Protein AF-A0A355PI79-F1 (afdb_monomer_lite)

Structure (mmCIF, N/CA/C/O backbone):
data_AF-A0A355PI79-F1
#
_entry.id   AF-A0A355PI79-F1
#
loop_
_atom_site.group_PDB
_atom_site.id
_atom_site.type_symbol
_atom_site.label_atom_id
_atom_site.label_alt_id
_atom_site.label_comp_id
_atom_site.label_asym_id
_atom_site.label_entity_id
_atom_site.label_seq_id
_atom_site.pdbx_PDB_ins_code
_atom_site.Cartn_x
_atom_site.Cartn_y
_atom_site.Cartn_z
_atom_site.occupancy
_atom_site.B_iso_or_equiv
_atom_site.auth_seq_id
_atom_site.auth_comp_id
_atom_site.auth_asym_id
_atom_site.auth_atom_id
_atom_site.pdbx_PDB_model_num
ATOM 1 N N . HIS A 1 1 ? -0.669 4.765 -17.826 1.00 48.38 1 HIS A N 1
ATOM 2 C CA . HIS A 1 1 ? 0.143 5.247 -16.691 1.00 48.38 1 HIS A CA 1
ATOM 3 C C . HIS A 1 1 ? -0.726 5.348 -15.443 1.00 48.38 1 HIS A C 1
ATOM 5 O O . HIS A 1 1 ? -1.063 6.437 -15.004 1.00 48.38 1 HIS A O 1
ATOM 11 N N . ALA A 1 2 ? -1.190 4.214 -14.914 1.00 50.12 2 ALA A N 1
ATOM 12 C CA . ALA A 1 2 ? -1.837 4.209 -13.607 1.00 50.12 2 ALA A CA 1
ATOM 13 C C . ALA A 1 2 ? -0.715 4.128 -12.572 1.00 50.12 2 ALA A C 1
ATOM 15 O O . ALA A 1 2 ? -0.245 3.042 -12.242 1.00 50.12 2 ALA A O 1
ATOM 16 N N . ASP A 1 3 ? -0.212 5.287 -12.158 1.00 69.81 3 ASP A N 1
ATOM 17 C CA . ASP A 1 3 ? 0.822 5.371 -11.139 1.00 69.81 3 ASP A CA 1
ATOM 18 C C . ASP A 1 3 ? 0.342 4.742 -9.829 1.00 69.81 3 ASP A C 1
ATOM 20 O O . ASP A 1 3 ? -0.837 4.799 -9.472 1.00 69.81 3 ASP A O 1
ATOM 24 N N . GLN A 1 4 ? 1.277 4.145 -9.095 1.00 65.75 4 GLN A N 1
ATOM 25 C CA . GLN A 1 4 ? 1.052 3.473 -7.810 1.00 65.75 4 GLN A CA 1
ATOM 26 C C . GLN A 1 4 ? 0.180 4.283 -6.839 1.00 65.75 4 GLN A C 1
ATOM 28 O O . GLN A 1 4 ? -0.645 3.721 -6.116 1.00 65.75 4 GLN A O 1
ATOM 33 N N . ALA A 1 5 ? 0.333 5.610 -6.854 1.00 70.44 5 ALA A N 1
ATOM 34 C CA . ALA A 1 5 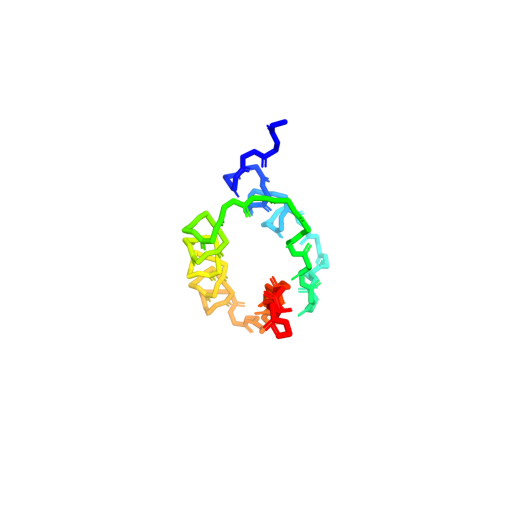? -0.456 6.541 -6.055 1.00 70.44 5 ALA A CA 1
ATOM 35 C C . ALA A 1 5 ? -1.957 6.494 -6.391 1.00 70.44 5 ALA A C 1
ATOM 37 O O . ALA A 1 5 ? -2.794 6.522 -5.488 1.00 70.44 5 ALA A O 1
ATOM 38 N N . GLY A 1 6 ? -2.306 6.358 -7.673 1.00 75.69 6 GLY A N 1
ATOM 39 C CA . GLY A 1 6 ? -3.688 6.202 -8.118 1.00 75.69 6 GLY A CA 1
ATOM 40 C C . GLY A 1 6 ? -4.300 4.901 -7.607 1.00 75.69 6 GLY A C 1
ATOM 41 O O . GLY A 1 6 ? -5.431 4.903 -7.126 1.00 75.69 6 GLY A O 1
ATOM 42 N N . LEU A 1 7 ? -3.530 3.807 -7.615 1.00 77.06 7 LEU A N 1
ATOM 43 C CA . LEU A 1 7 ? -3.999 2.507 -7.129 1.00 77.06 7 LEU A CA 1
ATOM 44 C C . LEU A 1 7 ? -4.188 2.494 -5.603 1.00 77.06 7 LEU A C 1
ATOM 46 O O . LEU A 1 7 ? -5.186 1.967 -5.113 1.00 77.06 7 LEU A O 1
ATOM 50 N N . LEU A 1 8 ? -3.288 3.143 -4.853 1.00 78.88 8 LEU A N 1
ATOM 51 C CA . LEU A 1 8 ? -3.434 3.359 -3.407 1.00 78.88 8 LEU A CA 1
ATOM 52 C C . LEU A 1 8 ? -4.706 4.148 -3.075 1.00 78.88 8 LEU A C 1
ATOM 54 O O . LEU A 1 8 ? -5.454 3.759 -2.176 1.00 78.88 8 LEU A O 1
ATOM 58 N N . GLY A 1 9 ? -4.971 5.232 -3.811 1.00 78.88 9 GLY A N 1
ATOM 59 C CA . GLY A 1 9 ? -6.191 6.025 -3.657 1.00 78.88 9 GLY A CA 1
ATOM 60 C C . GLY A 1 9 ? -7.451 5.212 -3.951 1.00 78.88 9 GLY A C 1
ATOM 61 O O . GLY A 1 9 ? -8.415 5.266 -3.188 1.00 78.88 9 GLY A O 1
ATOM 62 N N . PHE A 1 10 ? -7.406 4.389 -5.000 1.00 80.50 10 PHE A N 1
ATOM 63 C CA . PHE A 1 10 ? -8.513 3.522 -5.396 1.00 80.50 10 PHE A CA 1
ATOM 64 C C . PHE A 1 10 ? -8.856 2.496 -4.312 1.00 80.50 10 PHE A C 1
ATOM 66 O O . PHE A 1 10 ? -10.008 2.386 -3.898 1.00 80.50 10 PHE A O 1
ATOM 73 N N . VAL A 1 11 ? -7.844 1.796 -3.786 1.00 79.38 11 VAL A N 1
ATOM 74 C CA . VAL A 1 11 ? -8.013 0.821 -2.697 1.00 79.38 11 VAL A CA 1
ATOM 75 C C . VAL A 1 11 ? -8.533 1.500 -1.429 1.00 79.38 11 VAL A C 1
ATOM 77 O O . VAL A 1 11 ? -9.398 0.951 -0.751 1.00 79.38 11 VAL A O 1
ATOM 80 N N . LYS A 1 12 ? -8.068 2.720 -1.135 1.00 79.88 12 LYS A N 1
ATOM 81 C CA . LYS A 1 12 ? -8.538 3.501 0.015 1.00 79.88 12 LYS A CA 1
ATOM 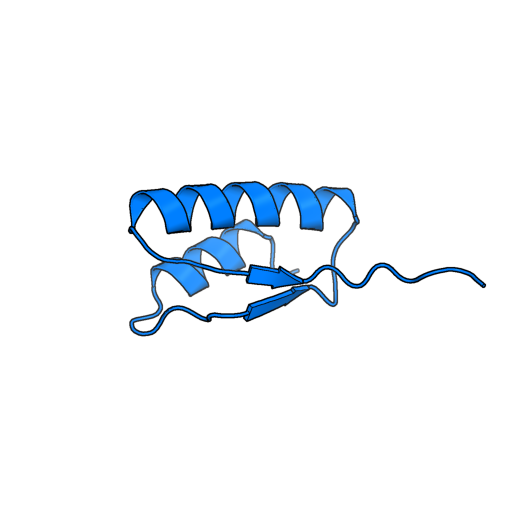82 C C . LYS A 1 12 ? -10.003 3.936 -0.123 1.00 79.88 12 LYS A C 1
ATOM 84 O O . LYS A 1 12 ? -10.716 3.955 0.877 1.00 79.88 12 LYS A O 1
ATOM 89 N N . GLN A 1 13 ? -10.456 4.287 -1.329 1.00 82.81 13 GLN A N 1
ATOM 90 C CA . GLN A 1 13 ? -11.853 4.661 -1.588 1.00 82.81 13 GLN A CA 1
ATOM 91 C C . GLN A 1 13 ? -12.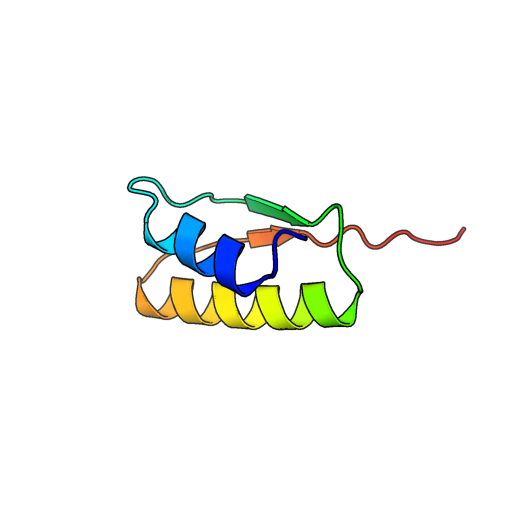806 3.465 -1.703 1.00 82.81 13 GLN A C 1
ATOM 93 O O . GLN A 1 13 ? -14.024 3.646 -1.639 1.00 82.81 13 GLN A O 1
ATOM 98 N N . MET A 1 14 ? -12.294 2.244 -1.860 1.00 81.56 14 MET A N 1
ATOM 99 C CA . MET A 1 14 ? -13.135 1.058 -1.954 1.00 81.56 14 MET A CA 1
ATOM 100 C C . MET A 1 14 ? -13.800 0.730 -0.613 1.00 81.56 14 MET A C 1
ATOM 102 O O . MET A 1 14 ? -13.152 0.458 0.398 1.00 81.56 14 MET A O 1
ATOM 106 N N . ARG A 1 15 ? -15.136 0.659 -0.631 1.00 79.94 15 ARG A N 1
ATOM 107 C CA . ARG A 1 15 ? -15.948 0.205 0.510 1.00 79.94 15 ARG A CA 1
ATOM 108 C C . ARG A 1 15 ? -15.649 -1.252 0.888 1.00 79.94 15 ARG A C 1
ATOM 110 O O . ARG A 1 15 ? -15.690 -1.604 2.064 1.00 79.94 15 ARG A O 1
ATOM 117 N N . HIS A 1 16 ? -15.293 -2.079 -0.097 1.00 80.25 16 HIS A N 1
ATOM 118 C CA . HIS A 1 16 ? -14.799 -3.441 0.093 1.00 80.25 16 HIS A CA 1
ATOM 119 C C . HIS A 1 16 ? -13.346 -3.538 -0.355 1.00 80.25 16 HIS A C 1
ATOM 121 O O . HIS A 1 16 ? -13.044 -3.460 -1.541 1.00 80.25 16 HIS A O 1
ATOM 127 N N . TRP A 1 17 ? -12.452 -3.730 0.611 1.00 82.50 17 TRP A N 1
ATOM 128 C CA . TRP A 1 17 ? -11.029 -3.855 0.333 1.00 82.50 17 TRP A CA 1
ATOM 129 C C . TRP A 1 17 ? -10.734 -5.169 -0.397 1.00 82.50 17 TRP A C 1
ATOM 131 O O . TRP A 1 17 ? -11.215 -6.223 0.038 1.00 82.50 17 TRP A O 1
ATOM 141 N N . PRO A 1 18 ? -9.927 -5.137 -1.468 1.00 80.38 18 PRO A N 1
ATOM 142 C CA . PRO A 1 18 ? -9.494 -6.348 -2.141 1.00 80.38 18 PRO A CA 1
ATOM 143 C C . PRO A 1 18 ? -8.591 -7.169 -1.212 1.00 80.38 18 PRO A C 1
ATOM 145 O O . PRO A 1 18 ? -7.675 -6.642 -0.583 1.00 80.38 18 PRO A O 1
ATOM 148 N N . ARG A 1 19 ? -8.831 -8.484 -1.139 1.00 82.31 19 ARG A N 1
ATOM 149 C CA . ARG A 1 19 ? -7.946 -9.417 -0.416 1.00 82.31 19 ARG A CA 1
ATOM 150 C C . ARG A 1 19 ? -6.632 -9.664 -1.152 1.00 82.31 19 ARG A C 1
ATOM 152 O O . ARG A 1 19 ? -5.619 -9.897 -0.497 1.00 82.31 19 ARG A O 1
ATOM 159 N N . SER A 1 20 ? -6.660 -9.600 -2.483 1.00 81.38 20 SER A N 1
ATOM 160 C CA . SER A 1 20 ? -5.517 -9.888 -3.348 1.00 81.38 20 SER A CA 1
ATOM 161 C C . SER A 1 20 ? -5.425 -8.861 -4.475 1.00 81.38 20 SER A C 1
ATOM 163 O O . SER A 1 20 ? -6.418 -8.609 -5.153 1.00 81.38 20 SER A O 1
ATOM 165 N N . ILE A 1 21 ? -4.238 -8.297 -4.693 1.00 81.12 21 ILE A N 1
ATOM 166 C CA . ILE A 1 21 ? -3.935 -7.392 -5.811 1.00 81.12 21 ILE A CA 1
ATOM 167 C C . ILE A 1 21 ? -2.828 -8.024 -6.652 1.00 81.12 21 ILE A C 1
ATOM 169 O O . ILE A 1 21 ? -1.754 -8.322 -6.129 1.00 81.12 21 ILE A O 1
ATOM 173 N N . HIS A 1 22 ? -3.087 -8.214 -7.947 1.00 78.06 22 HIS A N 1
ATOM 174 C CA . HIS A 1 22 ? -2.093 -8.662 -8.922 1.00 78.06 22 HIS A CA 1
ATOM 175 C C . HIS A 1 22 ? -1.543 -7.469 -9.699 1.00 78.06 22 HIS A C 1
ATOM 177 O O . HIS A 1 22 ? -2.274 -6.800 -10.427 1.00 78.06 22 HIS A O 1
ATOM 183 N N . LEU A 1 23 ? -0.241 -7.222 -9.562 1.00 76.00 23 LEU A N 1
ATOM 184 C CA . LEU A 1 23 ? 0.459 -6.210 -10.350 1.00 76.00 23 LEU A CA 1
ATOM 185 C C . LEU A 1 23 ? 1.046 -6.837 -11.606 1.00 76.00 23 LEU A C 1
ATOM 187 O O . LEU A 1 23 ? 2.129 -7.412 -11.564 1.00 76.00 23 LEU A O 1
ATOM 191 N N . VAL A 1 24 ? 0.324 -6.713 -12.715 1.00 72.50 24 VAL A N 1
ATOM 192 C CA . VAL A 1 24 ? 0.741 -7.231 -14.031 1.00 72.50 24 VAL A CA 1
ATOM 193 C C . VAL A 1 24 ? 1.667 -6.268 -14.776 1.00 72.50 24 VAL A C 1
ATOM 195 O O . VAL A 1 24 ? 2.447 -6.692 -15.622 1.00 72.50 24 VAL A O 1
ATOM 198 N N . HIS A 1 25 ? 1.611 -4.976 -14.441 1.00 67.75 25 HIS A N 1
ATOM 199 C CA . HIS A 1 25 ? 2.363 -3.916 -15.109 1.00 67.75 25 HIS A CA 1
ATOM 200 C C . HIS A 1 25 ? 3.048 -3.030 -14.063 1.00 67.75 25 HIS A C 1
ATOM 202 O O . HIS A 1 25 ? 2.413 -2.608 -13.096 1.00 67.75 25 HIS A O 1
ATOM 208 N N . GLY A 1 26 ? 4.3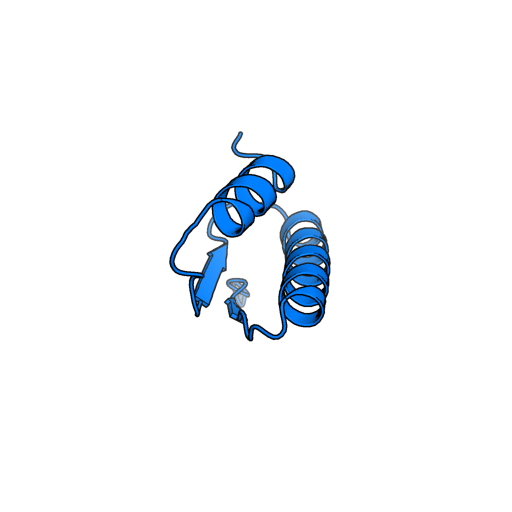39 -2.767 -14.252 1.00 64.56 26 GLY A N 1
ATOM 209 C CA . GLY A 1 26 ? 5.166 -1.959 -13.358 1.00 64.56 26 GLY A CA 1
ATOM 210 C C . GLY A 1 26 ? 6.484 -2.648 -13.018 1.00 64.56 26 GLY A C 1
ATOM 211 O O . GLY A 1 26 ? 6.532 -3.858 -12.775 1.00 64.56 26 GLY A O 1
ATOM 212 N N . ASP A 1 27 ? 7.556 -1.865 -12.987 1.00 75.12 27 ASP A N 1
ATOM 213 C CA . ASP A 1 27 ? 8.895 -2.315 -12.624 1.00 75.12 27 ASP A CA 1
ATOM 214 C C . ASP A 1 27 ? 8.934 -3.040 -11.276 1.00 75.12 27 ASP A C 1
ATOM 216 O O . ASP A 1 27 ? 8.063 -2.888 -10.413 1.00 75.12 27 ASP A O 1
ATOM 220 N N . ALA A 1 28 ? 9.954 -3.877 -11.078 1.00 75.88 28 ALA A N 1
ATOM 221 C CA . ALA A 1 28 ? 10.126 -4.608 -9.824 1.00 75.88 28 ALA A CA 1
ATOM 222 C C . ALA A 1 28 ? 10.207 -3.660 -8.615 1.00 75.88 28 ALA A C 1
ATOM 224 O O . ALA A 1 28 ? 9.626 -3.942 -7.565 1.00 75.88 28 ALA A O 1
ATOM 225 N N . GLU A 1 29 ? 10.870 -2.516 -8.781 1.00 77.38 29 GLU A N 1
ATOM 226 C CA . GLU A 1 29 ? 10.961 -1.475 -7.756 1.00 77.38 29 GLU A CA 1
ATOM 227 C C . GLU A 1 29 ? 9.597 -0.848 -7.468 1.00 77.38 29 GLU A C 1
ATOM 229 O O . GLU A 1 29 ? 9.185 -0.758 -6.311 1.00 77.38 29 GLU A O 1
ATOM 234 N N . ALA A 1 30 ? 8.844 -0.522 -8.521 1.00 76.62 30 ALA A N 1
ATOM 235 C CA . ALA A 1 30 ? 7.506 0.038 -8.409 1.00 76.62 30 ALA A CA 1
ATOM 236 C C . ALA A 1 30 ? 6.548 -0.889 -7.642 1.00 76.62 30 ALA A C 1
ATOM 238 O O . ALA A 1 30 ? 5.823 -0.496 -6.729 1.00 76.62 30 ALA A O 1
ATOM 239 N N . ARG A 1 31 ? 6.602 -2.175 -7.974 1.00 78.19 31 ARG A N 1
ATOM 240 C CA . ARG A 1 31 ? 5.837 -3.233 -7.319 1.00 78.19 31 ARG A CA 1
ATOM 241 C C . ARG A 1 31 ? 6.175 -3.380 -5.834 1.00 78.19 31 ARG A C 1
ATOM 243 O O . ARG A 1 31 ? 5.269 -3.554 -5.016 1.00 78.19 31 ARG A O 1
ATOM 250 N N . ARG A 1 32 ? 7.459 -3.292 -5.474 1.00 82.00 32 ARG A N 1
ATOM 251 C CA . ARG A 1 32 ? 7.919 -3.348 -4.076 1.00 82.00 32 ARG A CA 1
ATOM 252 C C . ARG A 1 32 ? 7.461 -2.128 -3.282 1.00 82.00 32 ARG A C 1
ATOM 254 O O . ARG A 1 32 ? 6.901 -2.305 -2.203 1.00 82.00 32 ARG A O 1
ATOM 261 N N . ALA A 1 33 ? 7.642 -0.925 -3.825 1.00 83.44 33 ALA A N 1
ATOM 262 C CA . ALA A 1 33 ? 7.222 0.315 -3.175 1.00 83.44 33 ALA A CA 1
ATOM 263 C C . ALA A 1 33 ? 5.711 0.316 -2.889 1.00 83.44 33 ALA A C 1
ATOM 265 O O . ALA A 1 33 ? 5.282 0.569 -1.760 1.00 83.44 33 ALA A O 1
ATOM 266 N N . LEU A 1 34 ? 4.905 -0.081 -3.877 1.00 82.44 34 LEU A N 1
ATOM 267 C CA . LEU A 1 34 ? 3.458 -0.181 -3.726 1.00 82.44 34 LEU A CA 1
ATOM 268 C C . LEU A 1 34 ? 3.046 -1.231 -2.689 1.00 82.44 34 LEU A C 1
ATOM 270 O O . LEU A 1 34 ? 2.145 -0.975 -1.892 1.00 82.44 34 LEU A O 1
ATOM 274 N N . LYS A 1 35 ? 3.703 -2.398 -2.681 1.00 83.12 35 LYS A N 1
ATOM 275 C CA . LYS A 1 35 ? 3.448 -3.447 -1.688 1.00 83.12 35 LYS A CA 1
ATOM 276 C C . LYS A 1 35 ? 3.639 -2.913 -0.266 1.00 83.12 35 LYS A C 1
ATOM 278 O O . LYS A 1 35 ? 2.724 -3.037 0.540 1.00 83.12 35 LYS A O 1
ATOM 283 N N . VAL A 1 36 ? 4.764 -2.252 0.010 1.00 86.31 36 VAL A N 1
ATOM 284 C CA . VAL A 1 36 ? 5.061 -1.680 1.336 1.00 86.31 36 VAL A CA 1
ATOM 285 C C . VAL A 1 36 ? 4.027 -0.624 1.736 1.00 86.31 36 VAL A C 1
ATOM 287 O O . VAL A 1 36 ? 3.537 -0.627 2.869 1.00 86.31 36 VAL A O 1
ATOM 290 N N . ALA A 1 37 ? 3.655 0.260 0.806 1.00 86.44 37 ALA A N 1
ATOM 291 C CA . ALA A 1 37 ? 2.652 1.291 1.051 1.00 86.44 37 ALA A CA 1
ATOM 292 C C . ALA A 1 37 ? 1.266 0.691 1.353 1.00 86.44 37 ALA A C 1
ATOM 294 O O . ALA A 1 37 ? 0.603 1.121 2.299 1.00 86.44 37 ALA A O 1
ATOM 295 N N . LEU A 1 38 ? 0.845 -0.323 0.590 1.00 83.44 38 LEU A N 1
ATOM 296 C CA . LEU A 1 38 ? -0.418 -1.033 0.794 1.00 83.44 38 LEU A CA 1
ATOM 297 C C . LEU A 1 38 ? -0.429 -1.819 2.106 1.00 83.44 38 LEU A C 1
ATOM 299 O O . LEU A 1 38 ? -1.416 -1.745 2.830 1.00 83.44 38 LEU A O 1
ATOM 303 N N . GLU A 1 39 ? 0.648 -2.531 2.442 1.00 84.69 39 GLU 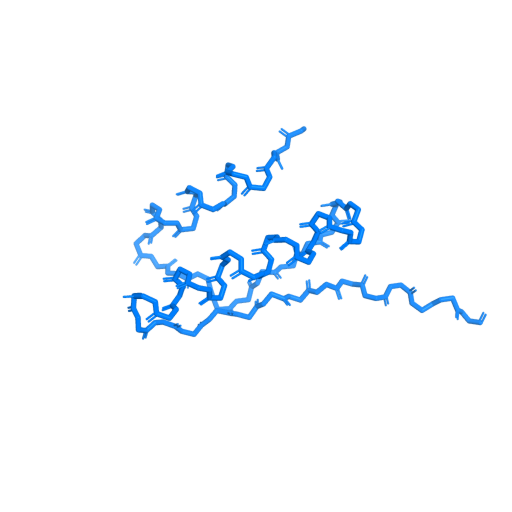A N 1
ATOM 304 C CA . GLU A 1 39 ? 0.766 -3.261 3.711 1.00 84.69 39 GLU A CA 1
ATOM 305 C C . GLU A 1 39 ? 0.692 -2.304 4.907 1.00 84.69 39 GLU A C 1
ATOM 307 O O . GLU A 1 39 ? -0.071 -2.545 5.841 1.00 84.69 39 GLU A O 1
ATOM 312 N N . SER A 1 40 ? 1.391 -1.165 4.846 1.00 87.50 40 SER A N 1
ATOM 313 C CA . SER A 1 40 ? 1.291 -0.122 5.875 1.00 87.50 40 SER A CA 1
ATOM 314 C C . SER A 1 40 ? -0.115 0.469 5.981 1.00 87.50 40 SER A C 1
ATOM 316 O O . SER A 1 40 ? -0.613 0.700 7.083 1.00 87.50 40 SER A O 1
ATOM 318 N N . LEU A 1 41 ? -0.778 0.727 4.850 1.00 84.88 41 LEU A N 1
ATOM 319 C CA . LEU A 1 41 ? -2.148 1.240 4.827 1.00 84.88 41 LEU A CA 1
ATOM 320 C C . LEU A 1 41 ? -3.132 0.220 5.423 1.00 84.88 41 LEU A C 1
ATOM 322 O O . LEU A 1 41 ? -3.999 0.582 6.217 1.00 84.88 41 LEU A O 1
ATOM 326 N N . ALA A 1 42 ? -2.980 -1.053 5.064 1.00 84.25 42 ALA A N 1
ATOM 327 C CA . ALA A 1 42 ? -3.813 -2.145 5.542 1.00 84.25 42 ALA A CA 1
ATOM 328 C C . ALA A 1 42 ? -3.633 -2.355 7.053 1.00 84.25 42 ALA A C 1
ATOM 330 O O . ALA A 1 42 ? -4.629 -2.420 7.772 1.00 84.25 42 ALA A O 1
ATOM 331 N N . ALA A 1 43 ? -2.392 -2.324 7.553 1.00 85.25 43 ALA A N 1
ATOM 332 C CA . ALA A 1 43 ? -2.090 -2.376 8.982 1.00 85.25 43 ALA A CA 1
ATOM 333 C C . ALA A 1 43 ? -2.753 -1.223 9.754 1.00 85.25 43 ALA A C 1
ATOM 335 O O . ALA A 1 43 ? -3.396 -1.458 10.775 1.00 85.25 43 ALA A O 1
ATOM 336 N N . LYS A 1 44 ? -2.691 0.009 9.227 1.00 86.00 44 LYS A N 1
ATOM 337 C CA . LYS A 1 44 ? -3.373 1.177 9.820 1.00 86.00 44 LYS A CA 1
ATOM 338 C C . LYS A 1 44 ? -4.895 1.018 9.887 1.00 86.00 44 LYS A C 1
ATOM 340 O O . LYS A 1 44 ? -5.518 1.547 10.799 1.00 86.00 44 LYS A O 1
ATOM 345 N N . HIS A 1 45 ? -5.490 0.304 8.935 1.00 84.44 45 HIS A N 1
ATOM 346 C CA . HIS A 1 45 ? -6.929 0.029 8.887 1.00 84.44 45 HIS A CA 1
ATOM 347 C C . HIS A 1 45 ? -7.333 -1.305 9.546 1.00 84.44 45 HIS A C 1
ATOM 349 O O . HIS A 1 45 ? -8.514 -1.655 9.514 1.00 84.44 45 HIS A O 1
ATOM 355 N N . GLY A 1 46 ? -6.389 -2.070 10.109 1.00 85.00 46 GLY A N 1
ATOM 356 C CA . GLY A 1 46 ? -6.649 -3.403 10.669 1.00 85.00 46 GLY A CA 1
ATOM 357 C C . GLY A 1 46 ? -7.107 -4.435 9.627 1.00 85.00 46 GLY A C 1
ATOM 358 O O . GLY A 1 46 ? -7.823 -5.381 9.949 1.00 85.00 46 GLY A O 1
ATOM 359 N N . LYS A 1 47 ? -6.749 -4.237 8.355 1.00 83.69 47 LYS A N 1
ATOM 360 C CA . LYS A 1 47 ? -7.106 -5.103 7.225 1.00 83.69 47 LYS A CA 1
ATOM 361 C C . LYS A 1 47 ? -5.882 -5.900 6.780 1.00 83.69 47 LYS A C 1
ATOM 363 O O . LYS A 1 47 ? -4.753 -5.436 6.874 1.00 83.69 47 LYS A O 1
ATOM 368 N N . THR A 1 48 ? -6.113 -7.090 6.239 1.00 78.31 48 THR A N 1
ATOM 369 C CA . THR A 1 48 ? -5.082 -7.905 5.582 1.00 78.31 48 THR A CA 1
ATOM 370 C C . THR A 1 48 ? -5.270 -7.817 4.074 1.00 78.31 48 THR A C 1
ATOM 372 O O . THR A 1 48 ? -6.332 -8.165 3.556 1.00 78.31 48 THR A O 1
ATOM 375 N N . LEU A 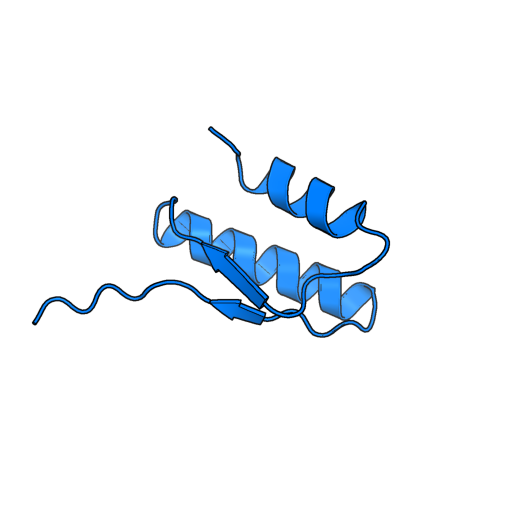1 49 ? -4.243 -7.342 3.372 1.00 81.88 49 LEU A N 1
ATOM 376 C CA . LEU A 1 49 ? -4.244 -7.181 1.923 1.00 81.88 49 LEU A CA 1
ATOM 377 C C . LEU A 1 49 ? -2.976 -7.819 1.358 1.00 81.88 49 LEU A C 1
ATOM 379 O O . LEU A 1 49 ? -1.870 -7.514 1.795 1.00 81.88 49 LEU A O 1
ATOM 383 N N . LYS A 1 50 ? -3.145 -8.752 0.421 1.00 81.06 50 LYS A N 1
ATOM 384 C CA . LYS A 1 50 ? -2.051 -9.525 -0.163 1.00 81.06 50 LYS A CA 1
ATOM 385 C C . LYS A 1 50 ? -1.712 -8.967 -1.539 1.00 81.06 50 LYS A C 1
ATOM 387 O O . LYS A 1 50 ? -2.558 -8.922 -2.427 1.00 81.06 50 LYS A O 1
ATOM 392 N N . VAL A 1 51 ? -0.470 -8.540 -1.722 1.00 82.25 51 VAL A N 1
ATOM 393 C CA . VAL A 1 51 ? 0.014 -8.036 -3.011 1.00 82.25 51 VAL A CA 1
ATOM 394 C C . VAL A 1 51 ? 0.856 -9.122 -3.664 1.00 82.25 51 VAL A C 1
ATOM 396 O O . VAL A 1 51 ? 1.931 -9.463 -3.167 1.00 82.25 51 VAL A O 1
ATOM 399 N N . THR A 1 52 ? 0.354 -9.686 -4.759 1.00 78.88 52 THR A N 1
ATOM 400 C CA . THR A 1 52 ? 1.046 -10.726 -5.518 1.00 78.88 52 THR A CA 1
ATOM 401 C C . THR A 1 52 ? 1.786 -10.073 -6.677 1.00 78.88 52 THR A C 1
ATOM 403 O O . THR A 1 52 ? 1.189 -9.466 -7.571 1.00 78.88 52 THR A O 1
ATOM 406 N N . LEU A 1 53 ? 3.109 -10.188 -6.643 1.00 74.56 53 LEU A N 1
ATOM 407 C CA . LEU A 1 53 ? 3.987 -9.745 -7.714 1.00 74.56 53 LEU A CA 1
ATOM 408 C C . LEU A 1 53 ? 4.275 -10.971 -8.588 1.00 74.56 53 LEU A C 1
ATOM 410 O O . LEU A 1 53 ? 4.753 -11.963 -8.035 1.00 74.56 53 LEU A O 1
ATOM 414 N N . PRO A 1 54 ? 4.007 -10.951 -9.905 1.00 67.19 54 PRO A N 1
ATOM 415 C CA . PRO A 1 54 ? 4.472 -12.012 -10.782 1.00 67.19 54 PRO A CA 1
ATOM 416 C C . PRO A 1 54 ? 6.000 -11.952 -10.804 1.00 67.19 54 PRO A C 1
ATOM 418 O O . PRO A 1 54 ? 6.609 -11.064 -11.410 1.00 67.19 54 PRO A O 1
ATOM 421 N N . VAL A 1 55 ? 6.623 -12.858 -10.059 1.00 61.78 55 VAL A N 1
ATOM 422 C CA . VAL A 1 55 ? 8.017 -13.226 -10.263 1.00 61.78 55 VAL A CA 1
ATOM 423 C C . VAL A 1 55 ? 8.022 -14.014 -11.564 1.00 61.78 55 VAL A C 1
ATOM 425 O O . VAL A 1 55 ? 7.679 -15.188 -11.593 1.00 61.78 55 VAL A O 1
ATOM 428 N N . ASN A 1 56 ? 8.283 -13.332 -12.676 1.00 55.78 56 ASN A N 1
ATOM 429 C CA . ASN A 1 56 ? 8.588 -14.028 -13.914 1.00 55.78 56 ASN A CA 1
ATOM 430 C C . ASN A 1 56 ? 9.914 -14.746 -13.653 1.00 55.78 56 ASN A C 1
ATOM 432 O O . ASN A 1 56 ? 10.956 -14.095 -13.654 1.00 55.78 56 ASN A O 1
ATOM 436 N N . GLN A 1 57 ? 9.851 -16.028 -13.286 1.00 45.50 57 GLN A N 1
ATOM 437 C CA . GLN A 1 57 ? 11.008 -16.915 -13.262 1.00 45.50 57 GLN A CA 1
ATOM 438 C C . GLN A 1 57 ? 11.504 -17.008 -14.706 1.00 45.50 57 GLN A C 1
ATOM 440 O O . GLN A 1 57 ? 10.751 -17.510 -15.539 1.00 45.50 57 GLN A O 1
ATOM 445 N N . PRO A 1 58 ? 12.706 -16.509 -15.040 1.00 56.28 58 PRO A N 1
ATOM 446 C CA . PRO A 1 58 ? 13.389 -17.059 -16.189 1.00 56.28 58 PRO A CA 1
ATOM 447 C C . PRO A 1 58 ? 13.793 -18.489 -15.807 1.00 56.28 58 PRO A C 1
ATOM 449 O O . PRO A 1 58 ? 14.374 -18.715 -14.742 1.00 56.28 58 PRO A O 1
ATOM 452 N N . GLU A 1 59 ? 13.339 -19.426 -16.629 1.00 48.34 59 GLU A N 1
ATOM 453 C CA . GLU A 1 59 ? 13.821 -20.806 -16.731 1.00 48.34 59 GLU A CA 1
ATOM 454 C C . GLU A 1 59 ? 15.349 -20.904 -16.850 1.00 48.34 59 GLU A C 1
ATOM 456 O O . GLU A 1 59 ? 15.967 -19.984 -17.437 1.00 48.34 59 GLU A O 1
#

Secondary structure (DSSP, 8-state):
---HHHHHHHHHH-SS--SEEE--SS-HHHHHHHHHHHHHHHHHTT---EEE-------

Sequence (59 aa):
HADQAGLLGFVKQMRHWPRSIHLVHGDAEARRALKVALESLAAKHGKTLKVTLPVNQPE

Radius of gyration: 11.75 Å; chains: 1; bounding box: 30×27×27 Å

pLDDT: mean 76.17, std 10.3, range [45.5, 87.5]

Foldseek 3Di:
DCQLVNVLVVQVPDPDHAQEDEDPDDDPVSLVVSQVVVCVVCVVVVHHHYYDYPPPDDD